Protein AF-A0A2D7GRA9-F1 (afdb_monomer_lite)

Foldseek 3Di:
DPPDPVVVVVVVVVVVVVVVVVVVVVVVVVVVVVVVVVVLVVLVVVLVVLVVVLVVLVVLLVVLLVVCVVPVDPVSVVSNVVSLVVNVVSLVVSLVSQVVPDDVVVNVVSVVVNVVSVVVNVVSVVVNVVVVVVVVVVVD

Structure (mmCIF, N/CA/C/O backbone):
data_AF-A0A2D7GRA9-F1
#
_entry.id   AF-A0A2D7GRA9-F1
#
loop_
_atom_site.group_PDB
_atom_site.id
_atom_site.type_symbol
_atom_site.label_atom_id
_atom_site.label_alt_id
_atom_site.label_comp_id
_atom_site.label_asym_id
_atom_site.label_entity_id
_atom_site.label_seq_id
_atom_site.pdbx_PDB_ins_code
_atom_site.Cartn_x
_atom_site.Cartn_y
_atom_site.Cartn_z
_atom_site.occupancy
_atom_site.B_iso_or_equiv
_atom_site.auth_seq_id
_atom_site.auth_comp_id
_atom_site.auth_asym_id
_atom_site.auth_atom_id
_atom_site.pdbx_PDB_model_num
ATOM 1 N N . MET A 1 1 ? 44.101 4.641 -55.313 1.00 49.34 1 MET A N 1
ATOM 2 C CA . MET A 1 1 ? 44.373 6.055 -55.651 1.00 49.34 1 MET A CA 1
ATOM 3 C C . MET A 1 1 ? 43.046 6.801 -55.734 1.00 49.34 1 MET A C 1
ATOM 5 O O . MET A 1 1 ? 42.411 6.788 -56.774 1.00 49.34 1 MET A O 1
ATOM 9 N N . LEU A 1 2 ? 42.592 7.406 -54.637 1.00 54.28 2 LEU A N 1
ATOM 10 C CA . LEU A 1 2 ? 41.464 8.351 -54.640 1.00 54.28 2 LEU A CA 1
ATOM 11 C C . LEU A 1 2 ? 41.996 9.695 -54.128 1.00 54.28 2 LEU A C 1
ATOM 13 O O . LEU A 1 2 ? 41.629 10.175 -53.064 1.00 54.28 2 LEU A O 1
ATOM 17 N N . SER A 1 3 ? 42.968 10.250 -54.857 1.00 60.78 3 SER A N 1
ATOM 18 C CA . SER A 1 3 ? 43.712 11.455 -54.467 1.00 60.78 3 SER A CA 1
ATOM 19 C C . SER A 1 3 ? 43.009 12.723 -54.958 1.00 60.78 3 SER A C 1
ATOM 21 O O . SER A 1 3 ? 43.597 13.549 -55.650 1.00 60.78 3 SER A O 1
ATOM 23 N N . SER A 1 4 ? 41.722 12.866 -54.647 1.00 80.69 4 SER A N 1
ATOM 24 C CA . SER A 1 4 ? 41.018 14.133 -54.830 1.00 80.69 4 SER A CA 1
ATOM 25 C C . SER A 1 4 ? 40.389 14.537 -53.508 1.00 80.69 4 SER A C 1
ATOM 27 O O . SER A 1 4 ? 39.618 13.774 -52.927 1.00 80.69 4 SER A O 1
ATOM 29 N N . ILE A 1 5 ? 40.700 15.751 -53.054 1.00 80.44 5 ILE A N 1
ATOM 30 C CA . ILE A 1 5 ? 40.173 16.359 -51.822 1.00 80.44 5 ILE A CA 1
ATOM 31 C C . ILE A 1 5 ? 38.640 16.295 -51.775 1.00 80.44 5 ILE A C 1
ATOM 33 O O . ILE A 1 5 ? 38.061 16.076 -50.715 1.00 80.44 5 ILE A O 1
ATOM 37 N N . ARG A 1 6 ? 37.971 16.397 -52.934 1.00 83.31 6 ARG A N 1
ATOM 38 C CA . ARG A 1 6 ? 36.512 16.240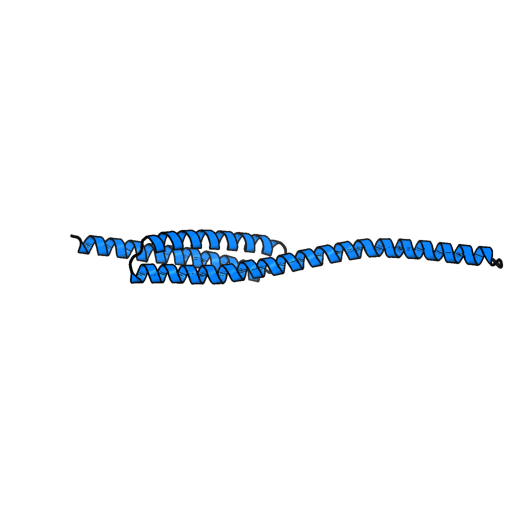 -53.035 1.00 83.31 6 ARG A CA 1
ATOM 39 C C . ARG A 1 6 ? 36.042 14.845 -52.624 1.00 83.31 6 ARG A C 1
ATOM 41 O O . ARG A 1 6 ? 35.065 14.735 -51.898 1.00 83.31 6 ARG A O 1
ATOM 48 N N . ILE A 1 7 ? 36.735 13.792 -53.057 1.00 85.50 7 ILE A N 1
ATOM 49 C CA . ILE A 1 7 ? 36.370 12.405 -52.731 1.00 85.50 7 ILE A CA 1
ATOM 50 C C . ILE A 1 7 ? 36.635 12.130 -51.252 1.00 85.50 7 ILE A C 1
ATOM 52 O O . ILE A 1 7 ? 35.784 11.544 -50.596 1.00 85.50 7 ILE A O 1
ATOM 56 N N . GLN A 1 8 ? 37.752 12.622 -50.704 1.00 84.31 8 GLN A N 1
ATOM 57 C CA . GLN A 1 8 ? 38.039 12.522 -49.269 1.00 84.31 8 GLN A CA 1
ATOM 58 C C . GLN A 1 8 ? 36.953 13.204 -48.425 1.00 84.31 8 GLN A C 1
ATOM 60 O O . GLN A 1 8 ? 36.409 12.585 -47.512 1.00 84.31 8 GLN A O 1
ATOM 65 N N . LEU A 1 9 ? 36.562 14.432 -48.782 1.00 88.25 9 LEU A N 1
ATOM 66 C CA . LEU A 1 9 ? 35.466 15.145 -48.119 1.00 88.25 9 LEU A CA 1
ATOM 67 C C . LEU A 1 9 ? 34.148 14.365 -48.178 1.00 88.25 9 LEU A C 1
ATOM 69 O O . LEU A 1 9 ? 33.496 14.201 -47.151 1.00 88.25 9 LEU A O 1
ATOM 73 N N . VAL A 1 10 ? 33.781 13.837 -49.349 1.00 91.75 10 VAL A N 1
ATOM 74 C CA . VAL A 1 10 ? 32.555 13.039 -49.507 1.00 91.75 10 VAL A CA 1
ATOM 75 C C . VAL A 1 10 ? 32.617 11.754 -48.679 1.00 91.75 10 VAL A C 1
ATOM 77 O O . VAL A 1 10 ? 31.634 11.413 -48.029 1.00 91.75 10 VAL A O 1
ATOM 80 N N . THR A 1 11 ? 33.759 11.063 -48.635 1.00 91.06 11 THR A N 1
ATOM 81 C CA . THR A 1 11 ? 33.905 9.839 -47.829 1.00 91.06 11 THR A CA 1
ATOM 82 C C . THR A 1 11 ? 33.799 10.103 -46.332 1.00 91.06 11 THR A C 1
ATOM 84 O O . THR A 1 11 ? 33.137 9.342 -45.632 1.00 91.06 11 THR A O 1
ATOM 87 N N . VAL A 1 12 ? 34.388 11.198 -45.840 1.00 92.75 12 VAL A N 1
ATOM 88 C CA . VAL A 1 12 ? 34.288 11.591 -44.427 1.00 92.75 12 VAL A CA 1
ATOM 89 C C . VAL A 1 12 ? 32.855 11.984 -44.085 1.00 92.75 12 VAL A C 1
ATOM 91 O O . VAL A 1 12 ? 32.335 11.568 -43.054 1.00 92.75 12 VAL A O 1
ATOM 94 N N . LEU A 1 13 ? 32.192 12.737 -44.964 1.00 93.12 13 LEU A N 1
ATOM 95 C CA . LEU A 1 13 ? 30.801 13.137 -44.773 1.00 93.12 13 LEU A CA 1
ATOM 96 C C . LEU A 1 13 ? 29.871 11.916 -44.747 1.00 93.12 13 LEU A C 1
ATOM 98 O O . LEU A 1 13 ? 29.008 11.819 -43.879 1.00 93.12 13 LEU A O 1
ATOM 102 N N . LEU A 1 14 ? 30.085 10.945 -45.636 1.00 95.06 14 LEU A N 1
ATOM 103 C CA . LEU A 1 14 ? 29.318 9.701 -45.657 1.00 95.06 14 LEU A CA 1
ATOM 104 C C . LEU A 1 14 ? 29.573 8.861 -44.397 1.00 95.06 14 LEU A C 1
ATOM 106 O O . LEU A 1 14 ? 28.624 8.363 -43.796 1.00 95.06 14 LEU A O 1
ATOM 110 N N . ALA A 1 15 ? 30.826 8.769 -43.945 1.00 93.81 15 ALA A N 1
ATOM 111 C CA . ALA A 1 15 ? 31.166 8.106 -42.688 1.00 93.81 15 ALA A CA 1
ATOM 112 C C . ALA A 1 15 ? 30.483 8.774 -41.481 1.00 93.81 15 ALA A C 1
ATOM 114 O O . ALA A 1 15 ? 29.945 8.074 -40.628 1.00 93.81 15 ALA A O 1
ATOM 115 N N . LEU A 1 16 ? 30.438 10.111 -41.436 1.00 95.56 16 LEU A N 1
ATOM 116 C CA . LEU A 1 16 ? 29.730 10.863 -40.394 1.00 95.56 16 LEU A CA 1
ATOM 117 C C . LEU A 1 16 ? 28.224 10.581 -40.398 1.00 95.56 16 LEU A C 1
ATOM 119 O O . LEU A 1 16 ? 27.655 10.359 -39.333 1.00 95.56 16 LEU A O 1
ATOM 123 N N . ILE A 1 17 ? 27.583 10.536 -41.570 1.00 95.81 17 ILE A N 1
ATOM 124 C CA . ILE A 1 17 ? 26.153 10.202 -41.680 1.00 95.81 17 ILE A CA 1
ATOM 125 C C . ILE A 1 17 ? 25.885 8.798 -41.132 1.00 95.81 17 ILE A C 1
ATOM 127 O O . ILE A 1 17 ? 24.977 8.620 -40.323 1.00 95.81 17 ILE A O 1
ATOM 131 N N . VAL A 1 18 ? 26.689 7.807 -41.528 1.00 95.81 18 VAL A N 1
ATOM 132 C CA . VAL A 1 18 ? 26.553 6.427 -41.033 1.00 95.81 18 VAL A CA 1
ATOM 133 C C . VAL A 1 18 ? 26.718 6.374 -39.514 1.00 95.81 18 VAL A C 1
ATOM 135 O O . VAL A 1 18 ? 25.952 5.695 -38.833 1.00 95.81 18 VAL A O 1
ATOM 138 N N . LEU A 1 19 ? 27.677 7.125 -38.975 1.00 95.38 19 LEU A N 1
ATOM 139 C CA . LEU A 1 19 ? 27.942 7.182 -37.543 1.00 95.38 19 LEU A CA 1
ATOM 140 C C . LEU A 1 19 ? 26.757 7.794 -36.776 1.00 95.38 19 LEU A C 1
ATOM 142 O O . LEU A 1 19 ? 26.342 7.236 -35.763 1.00 95.38 19 LEU A O 1
ATOM 146 N N . ILE A 1 20 ? 26.153 8.870 -37.290 1.00 94.12 20 ILE A N 1
ATOM 147 C CA . ILE A 1 20 ? 24.948 9.483 -36.704 1.00 94.12 20 ILE A CA 1
ATOM 148 C C . ILE A 1 20 ? 23.765 8.509 -36.730 1.00 94.12 20 ILE A C 1
ATOM 150 O O . ILE A 1 20 ? 23.066 8.372 -35.729 1.00 94.12 20 ILE A O 1
ATOM 154 N N . LEU A 1 21 ? 23.549 7.797 -37.839 1.00 94.12 21 LEU A N 1
ATOM 155 C CA . LEU A 1 21 ? 22.467 6.810 -37.940 1.00 94.12 21 LEU A CA 1
ATOM 156 C C . LEU A 1 21 ? 22.654 5.663 -36.940 1.00 94.12 21 LEU A C 1
ATOM 158 O O . LEU A 1 21 ? 21.699 5.253 -36.281 1.00 94.12 21 LEU A O 1
ATOM 162 N N . PHE A 1 22 ? 23.889 5.186 -36.775 1.00 93.69 22 PHE A N 1
ATOM 163 C CA . PHE A 1 22 ? 24.215 4.149 -35.800 1.00 93.69 22 PHE A CA 1
ATOM 164 C C . PHE A 1 22 ? 23.995 4.625 -34.358 1.00 93.69 22 PHE A C 1
ATOM 166 O O . PHE A 1 22 ? 23.406 3.912 -33.546 1.00 93.69 22 PHE A O 1
ATOM 173 N N . GLN A 1 23 ? 24.399 5.859 -34.045 1.00 90.75 23 GLN A N 1
ATOM 174 C CA . GLN A 1 23 ? 24.123 6.473 -32.745 1.00 90.75 23 GLN A CA 1
ATOM 175 C C . GLN A 1 23 ? 22.624 6.651 -32.500 1.00 90.75 23 GLN A C 1
ATOM 177 O O . GLN A 1 23 ? 22.161 6.366 -31.401 1.00 90.75 23 GLN A O 1
ATOM 182 N N . SER A 1 24 ? 21.860 7.070 -33.511 1.00 91.38 24 SER A N 1
ATOM 183 C CA . SER A 1 24 ? 20.405 7.217 -33.411 1.00 91.38 24 SER A CA 1
ATOM 184 C C . SER A 1 24 ? 19.726 5.887 -33.090 1.00 91.38 24 SER A C 1
ATOM 186 O O . SER A 1 24 ? 18.814 5.848 -32.269 1.00 91.38 24 SER A O 1
ATOM 188 N N . PHE A 1 25 ? 20.188 4.794 -33.701 1.00 91.88 25 PHE A N 1
ATOM 189 C CA . PHE A 1 25 ? 19.684 3.454 -33.412 1.00 91.88 25 PHE A CA 1
ATOM 190 C C . PHE A 1 25 ? 19.944 3.051 -31.951 1.00 91.88 25 PHE A C 1
ATOM 192 O O . PHE A 1 25 ? 19.018 2.652 -31.250 1.00 91.88 25 PHE A O 1
ATOM 199 N N . ILE A 1 26 ? 21.174 3.235 -31.456 1.00 91.69 26 ILE A N 1
ATOM 200 C CA . ILE A 1 26 ? 21.524 2.944 -30.053 1.00 91.69 26 ILE A CA 1
ATOM 201 C C . ILE A 1 26 ? 20.746 3.841 -29.079 1.00 91.69 26 ILE A C 1
ATOM 203 O O . ILE A 1 26 ? 20.309 3.389 -28.020 1.00 91.69 26 ILE A O 1
ATOM 207 N N . ALA A 1 27 ? 20.562 5.116 -29.424 1.00 92.19 27 ALA A N 1
ATOM 208 C CA . ALA A 1 27 ? 19.853 6.074 -28.587 1.00 92.19 27 ALA A CA 1
ATOM 209 C C . ALA A 1 27 ? 18.395 5.660 -28.341 1.00 92.19 27 ALA A C 1
ATOM 211 O O . ALA A 1 27 ? 17.912 5.825 -27.222 1.00 92.19 27 ALA A O 1
ATOM 212 N N . HIS A 1 28 ? 17.719 5.074 -29.335 1.00 90.44 28 HIS A N 1
ATOM 213 C CA . HIS A 1 28 ? 16.352 4.576 -29.170 1.00 90.44 28 HIS A CA 1
ATOM 214 C C . HIS A 1 28 ? 16.249 3.461 -28.124 1.00 90.44 28 HIS A C 1
ATOM 216 O O . HIS A 1 28 ? 15.392 3.529 -27.243 1.00 90.44 28 HIS A O 1
ATOM 222 N N . GLU A 1 29 ? 17.144 2.474 -28.175 1.00 86.12 29 GLU A N 1
ATOM 223 C CA . GLU A 1 29 ? 17.163 1.378 -27.198 1.00 86.12 29 GLU A CA 1
ATOM 224 C C . GLU A 1 29 ? 17.490 1.889 -25.788 1.00 86.12 29 GLU A C 1
ATOM 226 O O . GLU A 1 29 ? 16.807 1.557 -24.817 1.00 86.12 29 GLU A O 1
ATOM 231 N N . ASN A 1 30 ? 18.473 2.787 -25.671 1.00 89.00 30 ASN A N 1
ATOM 232 C CA . ASN A 1 30 ? 18.820 3.404 -24.390 1.00 89.00 30 ASN A CA 1
ATOM 233 C C . ASN A 1 30 ? 17.660 4.221 -23.806 1.00 89.00 30 ASN A C 1
ATOM 235 O O . ASN A 1 30 ? 17.447 4.207 -22.594 1.00 89.00 30 ASN A O 1
ATOM 239 N N . GLN A 1 31 ? 16.893 4.916 -24.648 1.00 88.31 31 GLN A N 1
ATOM 240 C CA . GLN A 1 31 ? 15.734 5.687 -24.208 1.00 88.31 31 GLN A CA 1
ATOM 241 C C . GLN A 1 31 ? 14.603 4.778 -23.712 1.00 88.31 31 GLN A C 1
ATOM 243 O O . GLN A 1 31 ? 13.973 5.087 -22.701 1.00 88.31 31 GLN A O 1
ATOM 248 N N . ALA A 1 32 ? 14.383 3.631 -24.361 1.00 88.25 32 ALA A N 1
ATOM 249 C CA . ALA A 1 32 ? 13.416 2.640 -23.898 1.00 88.25 32 ALA A CA 1
ATOM 250 C C . ALA A 1 32 ? 13.808 2.057 -22.529 1.00 88.25 32 ALA A C 1
ATOM 252 O O . ALA A 1 32 ? 12.964 1.943 -21.639 1.00 88.25 32 ALA A O 1
ATOM 253 N N . VAL A 1 33 ? 15.092 1.739 -22.335 1.00 87.62 33 VAL A N 1
ATOM 254 C CA . VAL A 1 33 ? 15.615 1.255 -21.047 1.00 87.62 33 VAL A CA 1
ATOM 255 C C . VAL A 1 33 ? 15.493 2.325 -19.962 1.00 87.62 33 VAL A C 1
ATOM 257 O O . VAL A 1 33 ? 15.038 2.021 -18.859 1.00 87.62 33 VAL A O 1
ATOM 260 N N . LEU A 1 34 ? 15.839 3.578 -20.269 1.00 89.81 34 LEU A N 1
ATOM 261 C CA . LEU A 1 34 ? 15.717 4.687 -19.325 1.00 89.81 34 LEU A CA 1
ATOM 262 C C . LEU A 1 34 ? 14.262 4.907 -18.896 1.00 89.81 34 LEU A C 1
ATOM 264 O O . LEU A 1 34 ? 14.001 5.019 -17.702 1.00 89.81 34 LEU A O 1
ATOM 268 N N . ASN A 1 35 ? 13.318 4.914 -19.842 1.00 88.62 35 ASN A N 1
ATOM 269 C CA . ASN A 1 35 ? 11.899 5.092 -19.533 1.00 88.62 35 ASN A CA 1
ATOM 270 C C . ASN A 1 35 ? 11.379 3.989 -18.602 1.00 88.62 35 ASN A C 1
ATOM 272 O O . ASN A 1 35 ? 10.755 4.300 -17.592 1.00 88.62 35 ASN A O 1
ATOM 276 N N . ARG A 1 36 ? 11.712 2.721 -18.880 1.00 85.31 36 ARG A N 1
ATOM 277 C CA . ARG A 1 36 ? 11.352 1.594 -17.999 1.00 85.31 36 ARG A CA 1
ATOM 278 C C . ARG A 1 36 ? 11.971 1.726 -16.608 1.00 85.31 36 ARG A C 1
ATOM 280 O O . ARG A 1 36 ? 11.325 1.417 -15.609 1.00 85.31 36 ARG A O 1
ATOM 287 N N . GLY A 1 37 ? 13.219 2.190 -16.532 1.00 83.81 37 GLY A N 1
ATOM 288 C CA . GLY A 1 37 ? 13.901 2.434 -15.261 1.00 83.81 37 GLY A CA 1
ATOM 289 C C . GLY A 1 37 ? 13.225 3.528 -14.429 1.00 83.81 37 GLY A C 1
ATOM 290 O O . GLY A 1 37 ? 13.034 3.351 -13.228 1.00 83.81 37 GLY A O 1
ATOM 291 N N . VAL A 1 38 ? 12.820 4.633 -15.062 1.00 87.44 38 VAL A N 1
ATOM 292 C CA . VAL A 1 38 ? 12.097 5.739 -14.406 1.00 87.44 38 VAL A CA 1
ATOM 293 C C . VAL A 1 38 ? 10.708 5.304 -13.933 1.00 87.44 38 VAL A C 1
ATOM 295 O O . VAL A 1 38 ? 10.304 5.652 -12.823 1.00 87.44 38 VAL A O 1
ATOM 298 N N . GLU A 1 39 ? 9.990 4.536 -14.749 1.00 86.06 39 GLU A N 1
ATOM 299 C CA . GLU A 1 39 ? 8.683 3.968 -14.402 1.00 86.06 39 GLU A CA 1
ATOM 300 C C . GLU A 1 39 ? 8.798 3.053 -13.176 1.00 86.06 39 GLU A C 1
ATOM 302 O O . GLU A 1 39 ? 8.153 3.301 -12.160 1.00 86.06 39 GLU A O 1
ATOM 307 N N . THR A 1 40 ? 9.745 2.112 -13.201 1.00 82.25 40 THR A N 1
ATOM 308 C CA . THR A 1 40 ? 10.022 1.204 -12.074 1.00 82.25 40 THR A CA 1
ATOM 309 C C . THR A 1 40 ? 10.397 1.964 -10.796 1.00 82.25 40 THR A C 1
ATOM 311 O O . THR A 1 40 ? 9.928 1.641 -9.705 1.00 82.25 40 THR A O 1
ATOM 314 N N . ALA A 1 41 ? 11.234 3.001 -10.901 1.00 81.12 41 ALA A N 1
ATOM 315 C CA . ALA A 1 41 ? 11.609 3.812 -9.744 1.00 81.12 41 ALA A CA 1
ATOM 316 C C . ALA A 1 41 ? 10.402 4.561 -9.153 1.00 81.12 41 ALA A C 1
ATOM 318 O O . ALA A 1 41 ? 10.277 4.678 -7.934 1.00 81.12 41 ALA A O 1
ATOM 319 N N . THR A 1 42 ? 9.505 5.047 -10.011 1.00 83.62 42 THR A N 1
ATOM 320 C CA . THR A 1 42 ? 8.286 5.752 -9.600 1.00 83.62 42 THR A CA 1
ATOM 321 C C . THR A 1 42 ? 7.312 4.802 -8.904 1.00 83.62 42 THR A C 1
ATOM 323 O O . THR A 1 42 ? 6.760 5.147 -7.859 1.00 83.62 42 THR A O 1
ATOM 326 N N . GLU A 1 43 ? 7.144 3.586 -9.423 1.00 83.81 43 GLU A N 1
ATOM 327 C CA . GLU A 1 43 ? 6.339 2.540 -8.784 1.00 83.81 43 GLU A CA 1
ATOM 328 C C . GLU A 1 43 ? 6.881 2.164 -7.400 1.00 83.81 43 GLU A C 1
ATOM 330 O O . GLU A 1 43 ? 6.113 2.102 -6.439 1.00 83.81 43 GLU A O 1
ATOM 335 N N . ALA A 1 44 ? 8.202 2.020 -7.254 1.00 81.44 44 ALA A N 1
ATOM 336 C CA . ALA A 1 44 ? 8.827 1.752 -5.959 1.00 81.44 44 ALA A CA 1
ATOM 337 C C . ALA A 1 44 ? 8.581 2.883 -4.942 1.00 81.44 44 ALA A C 1
ATOM 339 O O . ALA A 1 44 ? 8.262 2.622 -3.780 1.00 81.44 44 ALA A O 1
ATOM 340 N N . VAL A 1 45 ? 8.682 4.148 -5.367 1.00 84.31 45 VAL A N 1
ATOM 341 C CA . VAL A 1 45 ? 8.379 5.305 -4.506 1.00 84.31 45 VAL A CA 1
ATOM 342 C C . VAL A 1 45 ? 6.908 5.312 -4.083 1.00 84.31 45 VAL A C 1
ATOM 344 O O . VAL A 1 45 ? 6.610 5.547 -2.909 1.00 84.31 45 VAL A O 1
ATOM 347 N N . ASN A 1 46 ? 5.989 5.007 -5.002 1.00 86.12 46 ASN A N 1
ATOM 348 C CA . ASN A 1 46 ? 4.564 4.904 -4.691 1.00 86.12 46 ASN A CA 1
ATOM 349 C C . ASN A 1 46 ? 4.280 3.773 -3.694 1.00 86.12 46 ASN A C 1
ATOM 351 O O . ASN A 1 46 ? 3.548 3.993 -2.729 1.00 86.12 46 ASN A O 1
ATOM 355 N N . ALA A 1 47 ? 4.896 2.600 -3.868 1.00 84.38 47 ALA A N 1
ATOM 356 C CA . ALA A 1 47 ? 4.756 1.478 -2.943 1.00 84.38 47 ALA A CA 1
ATOM 357 C C . ALA A 1 47 ? 5.200 1.855 -1.519 1.00 84.38 47 ALA A C 1
ATOM 359 O O . ALA A 1 47 ? 4.471 1.606 -0.559 1.00 84.38 47 ALA A O 1
ATOM 360 N N . VAL A 1 48 ? 6.338 2.546 -1.369 1.00 85.88 48 VAL A N 1
ATOM 361 C CA . VAL A 1 48 ? 6.796 3.070 -0.066 1.00 85.88 48 VAL A CA 1
ATOM 362 C C . VAL A 1 48 ? 5.785 4.056 0.531 1.00 85.88 48 VAL A C 1
ATOM 364 O O . VAL A 1 48 ? 5.527 4.027 1.737 1.00 85.88 48 VAL A O 1
ATOM 367 N N . GLY A 1 49 ? 5.180 4.910 -0.299 1.00 87.62 49 GLY A N 1
ATOM 368 C CA . GLY A 1 49 ? 4.101 5.806 0.117 1.00 87.62 49 GLY A CA 1
ATOM 369 C C . GLY A 1 49 ? 2.902 5.050 0.693 1.00 87.62 49 GLY A C 1
ATOM 370 O O . GLY A 1 49 ? 2.447 5.370 1.792 1.00 87.62 49 GLY A O 1
ATOM 371 N N . ILE A 1 50 ? 2.444 4.004 -0.001 1.00 87.62 50 ILE A N 1
ATOM 372 C CA . ILE A 1 50 ? 1.324 3.166 0.446 1.00 87.62 50 ILE A CA 1
ATOM 373 C C . ILE A 1 50 ? 1.666 2.448 1.760 1.00 87.62 50 ILE A C 1
ATOM 375 O O . ILE A 1 50 ? 0.841 2.441 2.672 1.00 87.62 50 ILE A O 1
ATOM 379 N N . VAL A 1 51 ? 2.882 1.910 1.909 1.00 87.75 51 VAL A N 1
ATOM 380 C CA . VAL A 1 51 ? 3.329 1.266 3.161 1.00 87.75 51 VAL A CA 1
ATOM 381 C C . VAL A 1 51 ? 3.291 2.245 4.337 1.00 87.75 51 VAL A C 1
ATOM 383 O O . VAL A 1 51 ? 2.782 1.906 5.402 1.00 87.75 51 VAL A O 1
ATOM 386 N N . LYS A 1 52 ? 3.745 3.489 4.151 1.00 89.88 52 LYS A N 1
ATOM 387 C CA . LYS A 1 52 ? 3.684 4.513 5.207 1.00 89.88 52 LYS A CA 1
ATOM 388 C C . LYS A 1 52 ? 2.248 4.838 5.622 1.00 89.88 52 LYS A C 1
ATOM 390 O O . LYS A 1 52 ? 1.972 5.081 6.798 1.00 89.88 52 LYS A O 1
ATOM 395 N N . GLU A 1 53 ? 1.326 4.881 4.666 1.00 92.38 53 GLU A N 1
ATOM 396 C CA . GLU A 1 53 ? -0.086 5.050 4.996 1.00 92.38 53 GLU A CA 1
ATOM 397 C C . GLU A 1 53 ? -0.645 3.836 5.737 1.00 92.38 53 GLU A C 1
ATOM 399 O O . GLU A 1 53 ? -1.386 4.014 6.699 1.00 92.38 53 GLU A O 1
ATOM 404 N N . LEU A 1 54 ? -0.259 2.625 5.333 1.00 91.44 54 LEU A N 1
ATOM 405 C CA . LEU A 1 54 ? -0.653 1.383 5.988 1.00 91.44 54 LEU A CA 1
ATOM 406 C C . LEU A 1 54 ? -0.215 1.359 7.460 1.00 91.44 54 LEU A C 1
ATOM 408 O O . LEU A 1 54 ? -1.019 1.048 8.335 1.00 91.44 54 LEU A O 1
ATOM 412 N N . GLU A 1 55 ? 1.030 1.750 7.749 1.00 90.50 55 GLU A N 1
ATOM 413 C CA . GLU A 1 55 ? 1.546 1.868 9.119 1.00 90.50 55 GLU A CA 1
ATOM 414 C C . GLU A 1 55 ? 0.691 2.816 9.967 1.00 90.50 55 GLU A C 1
ATOM 416 O O . GLU A 1 55 ? 0.283 2.473 11.080 1.00 90.50 55 GLU A O 1
ATOM 421 N N . ARG A 1 56 ? 0.375 4.000 9.431 1.00 94.69 56 ARG A N 1
ATOM 422 C CA . ARG A 1 56 ? -0.484 4.974 10.114 1.00 94.69 56 ARG A CA 1
ATOM 423 C C . ARG A 1 56 ? -1.882 4.408 10.356 1.00 94.69 56 ARG A C 1
ATOM 425 O O . ARG A 1 56 ? -2.408 4.539 11.459 1.00 94.69 56 ARG A O 1
ATOM 432 N N . ASP A 1 57 ? -2.475 3.782 9.348 1.00 93.62 57 ASP A N 1
ATOM 433 C CA . ASP A 1 57 ? -3.843 3.283 9.424 1.00 93.62 57 ASP A CA 1
ATOM 434 C C . ASP A 1 57 ? -3.956 2.121 10.437 1.00 93.62 57 ASP A C 1
ATOM 436 O O . ASP A 1 57 ? -4.940 2.037 11.175 1.00 93.62 57 ASP A O 1
ATOM 440 N N . VAL A 1 58 ? -2.925 1.272 10.563 1.00 91.69 58 VAL A N 1
ATOM 441 C CA . VAL A 1 58 ? -2.843 0.231 11.608 1.00 91.69 58 VAL A CA 1
ATOM 442 C C . VAL A 1 58 ? -2.732 0.842 13.010 1.00 91.69 58 VAL A C 1
ATOM 444 O O . VAL A 1 58 ? -3.390 0.376 13.944 1.00 91.69 58 VAL A O 1
ATOM 447 N N . VAL A 1 59 ? -1.951 1.911 13.184 1.00 93.75 59 VAL A N 1
ATOM 448 C CA . VAL A 1 59 ? -1.904 2.650 14.460 1.00 93.75 59 VAL A CA 1
ATOM 449 C C . VAL A 1 59 ? -3.278 3.251 14.786 1.00 93.75 59 VAL A C 1
ATOM 451 O O . VAL A 1 59 ? -3.744 3.181 15.928 1.00 93.75 59 VAL A O 1
ATOM 454 N N . ASP A 1 60 ? -3.981 3.776 13.783 1.00 94.00 60 ASP A N 1
ATOM 455 C CA . ASP A 1 60 ? -5.338 4.292 13.950 1.00 94.00 60 ASP A CA 1
ATOM 456 C C . ASP A 1 60 ? -6.363 3.190 14.269 1.00 94.00 60 ASP A C 1
ATO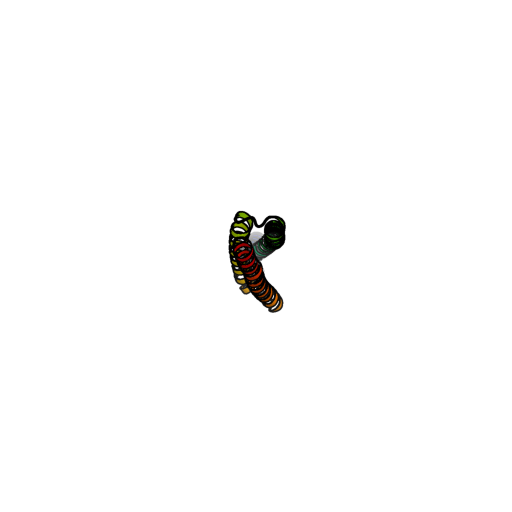M 458 O O . ASP A 1 60 ? -7.284 3.430 15.061 1.00 94.00 60 ASP A O 1
ATOM 462 N N . LEU A 1 61 ? -6.208 1.970 13.739 1.00 93.38 61 LEU A N 1
ATOM 463 C CA . LEU A 1 61 ? -7.013 0.815 14.159 1.00 93.38 61 LEU A CA 1
ATOM 464 C C . LEU A 1 61 ? -6.864 0.577 15.662 1.00 93.38 61 LEU A C 1
ATOM 466 O O . LEU A 1 61 ? -7.866 0.549 16.381 1.00 93.38 61 LEU A O 1
ATOM 470 N N . GLN A 1 62 ? -5.624 0.469 16.146 1.00 93.88 62 GLN A N 1
ATOM 471 C CA . GLN A 1 62 ? -5.335 0.241 17.565 1.00 93.88 62 GLN A CA 1
ATOM 472 C C . GLN A 1 62 ? -5.931 1.346 18.439 1.00 93.88 62 GLN A C 1
ATOM 474 O O . GLN A 1 62 ? -6.545 1.075 19.474 1.00 93.88 62 GLN A O 1
ATOM 479 N N . ARG A 1 63 ? -5.828 2.601 17.994 1.00 94.94 63 ARG A N 1
ATOM 480 C CA . ARG A 1 63 ? -6.440 3.738 18.682 1.00 94.94 63 ARG A CA 1
ATOM 481 C C . ARG A 1 63 ? -7.960 3.597 18.797 1.00 94.94 63 ARG A C 1
ATOM 483 O O . ARG A 1 63 ? -8.499 3.842 19.874 1.00 94.94 63 ARG A O 1
ATOM 490 N N . ASN A 1 64 ? -8.665 3.204 17.735 1.00 93.19 64 ASN A N 1
ATOM 491 C CA . ASN A 1 64 ? -10.119 3.009 17.802 1.00 93.19 64 ASN A CA 1
ATOM 492 C C . ASN A 1 64 ? -10.502 1.848 18.736 1.00 93.19 64 ASN A C 1
ATOM 494 O O . ASN A 1 64 ? -11.482 1.966 19.472 1.00 93.19 64 ASN A O 1
ATOM 498 N N . VAL A 1 65 ? -9.701 0.779 18.789 1.00 93.50 65 VAL A N 1
ATOM 499 C CA . VAL A 1 65 ? -9.892 -0.311 19.762 1.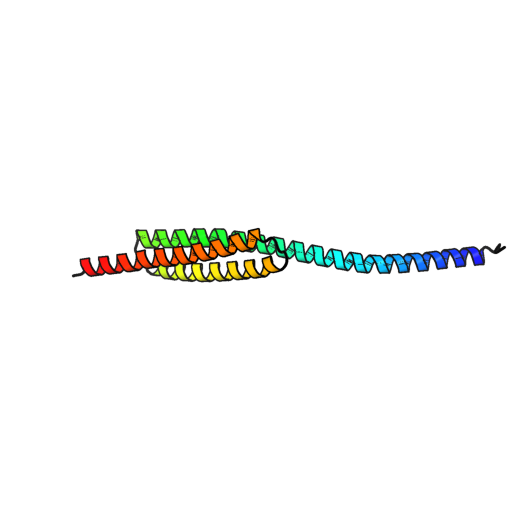00 93.50 65 VAL A CA 1
ATOM 500 C C . VAL A 1 65 ? -9.755 0.194 21.200 1.00 93.50 65 VAL A C 1
ATOM 502 O O . VAL A 1 65 ? -10.599 -0.115 22.042 1.00 93.50 65 VAL A O 1
ATOM 505 N N . LEU A 1 66 ? -8.733 1.005 21.489 1.00 93.81 66 LEU A N 1
ATOM 506 C CA . LEU A 1 66 ? -8.533 1.589 22.819 1.00 93.81 66 LEU A CA 1
ATOM 507 C C . LEU A 1 66 ? -9.675 2.528 23.216 1.00 93.81 66 LEU A C 1
ATOM 509 O O . LEU A 1 66 ? -10.166 2.436 24.338 1.00 93.81 66 LEU A O 1
ATOM 513 N N . ILE A 1 67 ? -10.143 3.374 22.292 1.00 92.06 67 ILE A N 1
ATOM 514 C CA . ILE A 1 67 ? -11.310 4.236 22.525 1.00 92.06 67 ILE A CA 1
ATOM 515 C C . ILE A 1 67 ? -12.524 3.375 22.888 1.00 92.06 67 ILE A C 1
ATOM 517 O O . ILE A 1 67 ? -13.158 3.623 23.910 1.00 92.06 67 ILE A O 1
ATOM 521 N N . PHE A 1 68 ? -12.819 2.330 22.107 1.00 94.38 68 PHE A N 1
ATOM 522 C CA . PHE A 1 68 ? -13.937 1.434 22.405 1.00 94.38 68 PHE A CA 1
ATOM 523 C C . PHE A 1 68 ? -13.788 0.750 23.771 1.00 94.38 68 PHE A C 1
ATOM 525 O O . PHE A 1 68 ? -14.754 0.659 24.531 1.00 94.38 68 PHE A O 1
ATOM 532 N N . LYS A 1 69 ? -12.582 0.288 24.113 1.00 90.75 69 LYS A N 1
ATOM 533 C CA . LYS A 1 69 ? -12.310 -0.322 25.418 1.00 90.75 69 LYS A CA 1
ATOM 534 C C . LYS A 1 69 ? -12.600 0.657 26.560 1.00 90.75 69 LYS A C 1
ATOM 536 O O . LYS A 1 69 ? -13.254 0.263 27.523 1.00 90.75 69 LYS A O 1
ATOM 541 N N . GLU A 1 70 ? -12.194 1.913 26.420 1.00 91.69 70 GLU A N 1
ATOM 542 C CA . GLU A 1 70 ? -12.370 2.943 27.444 1.00 91.69 70 GLU A CA 1
ATOM 543 C C . GLU A 1 70 ? -13.844 3.334 27.628 1.00 91.69 70 GLU A C 1
ATOM 545 O O . GLU A 1 70 ? -14.385 3.250 28.727 1.00 91.69 70 GLU A O 1
ATOM 550 N N . ASN A 1 71 ? -14.532 3.710 26.548 1.00 91.56 71 ASN A N 1
ATOM 551 C CA . ASN A 1 71 ? -15.829 4.390 26.644 1.00 91.56 71 ASN A CA 1
ATOM 552 C C . ASN A 1 71 ? -16.976 3.726 25.866 1.00 91.56 71 ASN A C 1
ATOM 554 O O . ASN A 1 71 ? -18.029 4.336 25.706 1.00 91.56 71 ASN A O 1
ATOM 558 N N . ALA A 1 72 ? -16.789 2.496 25.377 1.00 90.12 72 ALA A N 1
ATOM 559 C CA . ALA A 1 72 ? -17.784 1.731 24.616 1.00 90.12 72 ALA A CA 1
ATOM 560 C C . ALA A 1 72 ? -18.345 2.458 23.381 1.00 90.12 72 ALA A C 1
ATOM 562 O O . ALA A 1 72 ? -19.442 2.140 22.928 1.00 90.12 72 ALA A O 1
ATOM 563 N N . SER A 1 73 ? -17.629 3.446 22.827 1.00 90.94 73 SER A N 1
ATOM 564 C CA . SER A 1 73 ? -18.186 4.290 21.769 1.00 90.94 73 SER A CA 1
ATOM 565 C C . SER A 1 73 ? -18.542 3.482 20.508 1.00 90.94 73 SER A C 1
ATOM 567 O O . SER A 1 73 ? -17.637 2.962 19.847 1.00 90.94 73 SER A O 1
ATOM 569 N N . PRO A 1 74 ? -19.817 3.462 20.065 1.00 89.38 74 PRO A N 1
ATOM 570 C CA . PRO A 1 74 ? -20.212 2.797 18.816 1.00 89.38 74 PRO A CA 1
ATOM 571 C C . PRO A 1 74 ? -19.543 3.416 17.580 1.00 89.38 74 PRO A C 1
ATOM 573 O O . PRO A 1 74 ? -19.282 2.752 16.573 1.00 89.38 74 PRO A O 1
ATOM 576 N N . SER A 1 75 ? -19.207 4.707 17.668 1.00 92.25 75 SER A N 1
ATOM 577 C CA . SER A 1 75 ? -18.488 5.414 16.609 1.00 92.25 75 SER A CA 1
ATOM 578 C C . SER A 1 75 ? -17.081 4.848 16.383 1.00 92.25 75 SER A C 1
ATOM 580 O O . SER A 1 75 ? -16.613 4.831 15.244 1.00 92.25 75 SER A O 1
ATOM 582 N N . ALA A 1 76 ? -16.436 4.327 17.434 1.00 91.44 76 ALA A N 1
ATOM 583 C CA . ALA A 1 76 ? -15.128 3.689 17.342 1.00 91.44 76 ALA A CA 1
ATOM 584 C C . ALA A 1 76 ? -15.206 2.348 16.596 1.00 91.44 76 ALA A C 1
ATOM 586 O O . ALA A 1 76 ? -14.343 2.078 15.766 1.00 91.44 76 ALA A O 1
ATOM 587 N N . ILE A 1 77 ? -16.283 1.572 16.786 1.00 93.31 77 ILE A N 1
ATOM 588 C CA . ILE A 1 77 ? -16.547 0.344 16.012 1.00 93.31 77 ILE A CA 1
ATOM 589 C C . ILE A 1 77 ? -16.679 0.681 14.522 1.00 93.31 77 ILE A C 1
ATOM 591 O O . ILE A 1 77 ? -16.011 0.094 13.678 1.00 93.31 77 ILE A O 1
ATOM 595 N N . THR A 1 78 ? -17.493 1.687 14.192 1.00 94.75 78 THR A N 1
ATOM 596 C CA . THR A 1 78 ? -17.724 2.080 12.791 1.00 94.75 78 THR A CA 1
ATOM 597 C C . THR A 1 78 ? -16.441 2.574 12.114 1.00 94.75 78 THR A C 1
ATOM 599 O O . THR A 1 78 ? -16.206 2.307 10.934 1.00 94.75 78 THR A O 1
ATOM 602 N N . ARG A 1 79 ? -15.608 3.331 12.841 1.00 94.25 79 ARG A N 1
ATOM 603 C CA . ARG A 1 79 ? -14.309 3.807 12.341 1.00 94.25 79 ARG A CA 1
ATOM 604 C C . ARG A 1 79 ? -13.318 2.664 12.168 1.00 94.25 79 ARG A C 1
ATOM 606 O O . ARG A 1 79 ? -12.642 2.629 11.147 1.00 94.25 79 ARG A O 1
ATOM 613 N N . PHE A 1 80 ? -13.282 1.727 13.112 1.00 94.56 80 PHE A N 1
ATOM 614 C CA . PHE A 1 80 ? -12.477 0.517 13.013 1.00 94.56 80 PHE A CA 1
ATOM 615 C C . PHE A 1 80 ? -12.822 -0.280 11.749 1.00 94.56 80 PHE A C 1
ATOM 617 O O . PHE A 1 80 ? -11.932 -0.575 10.961 1.00 94.56 80 PHE A O 1
ATOM 624 N N . SER A 1 81 ? -14.107 -0.551 11.491 1.00 93.19 81 SER A N 1
ATOM 625 C CA . SER A 1 81 ? -14.528 -1.289 10.291 1.00 93.19 81 SER A CA 1
ATOM 626 C C . SER A 1 81 ? -14.140 -0.582 8.989 1.00 93.19 81 SER A C 1
ATOM 628 O O . SER A 1 81 ? -13.714 -1.237 8.043 1.00 93.19 81 SER A O 1
ATOM 630 N N . ARG A 1 82 ? -14.243 0.753 8.940 1.00 94.88 82 ARG A N 1
ATOM 631 C CA . ARG A 1 82 ? -13.808 1.538 7.772 1.00 94.88 82 ARG A CA 1
ATOM 632 C C . ARG A 1 82 ? -12.299 1.491 7.557 1.00 94.88 82 ARG A C 1
ATOM 634 O O . ARG A 1 82 ? -11.862 1.341 6.422 1.00 94.88 82 ARG A O 1
ATOM 641 N N . LEU A 1 83 ? -11.519 1.611 8.630 1.00 94.69 83 LEU A N 1
ATOM 642 C CA . LEU A 1 83 ? -10.064 1.475 8.564 1.00 94.69 83 LEU A CA 1
ATOM 643 C C . LEU A 1 83 ? -9.668 0.071 8.101 1.00 94.69 83 LEU A C 1
ATOM 645 O O . LEU A 1 83 ? -8.804 -0.045 7.246 1.00 94.69 83 LEU A O 1
ATOM 649 N N . MET A 1 84 ? -10.345 -0.972 8.590 1.00 93.50 84 MET A N 1
ATOM 650 C CA . MET A 1 84 ? -10.076 -2.352 8.183 1.00 93.50 84 MET A CA 1
ATOM 651 C C . MET A 1 84 ? -10.246 -2.543 6.671 1.00 93.50 84 MET A C 1
ATOM 653 O O . MET A 1 84 ? -9.347 -3.058 6.016 1.00 93.50 84 MET A O 1
ATOM 657 N N . ALA A 1 85 ? -11.355 -2.052 6.108 1.00 93.75 85 ALA A N 1
ATOM 658 C CA . ALA A 1 85 ? -11.589 -2.103 4.665 1.00 93.75 85 ALA A CA 1
ATOM 659 C C . ALA A 1 85 ? -10.510 -1.331 3.882 1.00 93.75 85 ALA A C 1
ATOM 661 O O . ALA A 1 85 ? -9.923 -1.861 2.947 1.00 93.75 85 ALA A O 1
ATOM 662 N N . SER A 1 86 ? -10.179 -0.112 4.323 1.00 94.44 86 SER A N 1
ATOM 663 C CA . SER A 1 86 ? -9.144 0.709 3.679 1.00 94.44 86 SER A CA 1
ATOM 664 C C . SER A 1 86 ? -7.755 0.063 3.708 1.00 94.44 86 SER A C 1
ATOM 666 O O . SER A 1 86 ? -6.971 0.257 2.784 1.00 94.44 86 SER A O 1
ATOM 668 N N . ILE A 1 87 ? -7.410 -0.642 4.784 1.00 93.44 87 ILE A N 1
ATOM 669 C CA . ILE A 1 87 ? -6.120 -1.326 4.931 1.00 93.44 87 ILE A CA 1
ATOM 670 C C . ILE A 1 87 ? -6.076 -2.562 4.027 1.00 93.44 87 ILE A C 1
ATOM 672 O O . ILE A 1 87 ? -5.060 -2.779 3.369 1.00 93.44 87 ILE A O 1
ATOM 676 N N . SER A 1 88 ? -7.177 -3.316 3.940 1.00 92.12 88 SER A N 1
ATOM 677 C CA . SER A 1 88 ? -7.313 -4.452 3.018 1.00 92.12 88 SER A CA 1
ATOM 678 C C . SER A 1 88 ? -7.112 -4.018 1.564 1.00 92.12 88 SER A C 1
ATOM 680 O O . SER A 1 88 ? -6.274 -4.586 0.870 1.00 92.12 88 SER A O 1
ATOM 682 N N . ASP A 1 89 ? -7.789 -2.949 1.128 1.00 92.56 89 ASP A N 1
ATOM 683 C CA . ASP A 1 89 ? -7.656 -2.430 -0.240 1.00 92.56 89 ASP A CA 1
ATOM 684 C C . ASP A 1 89 ? -6.203 -2.031 -0.558 1.00 92.56 89 ASP A C 1
ATOM 686 O O . ASP A 1 89 ? -5.683 -2.299 -1.642 1.00 92.56 89 ASP A O 1
ATOM 690 N N . LYS A 1 90 ? -5.506 -1.409 0.402 1.00 91.56 90 LYS A N 1
ATOM 691 C CA . LYS A 1 90 ? -4.094 -1.021 0.244 1.00 91.56 90 LYS A CA 1
ATOM 692 C C . LYS A 1 90 ? -3.163 -2.225 0.152 1.00 91.56 90 LYS A C 1
ATOM 694 O O . LYS A 1 90 ? -2.216 -2.190 -0.634 1.00 91.56 90 LYS A O 1
ATOM 699 N N . LEU A 1 91 ? -3.417 -3.277 0.929 1.00 90.12 91 LEU A N 1
ATOM 700 C CA . LEU A 1 91 ? -2.653 -4.523 0.853 1.00 90.12 91 LEU A CA 1
ATOM 701 C C . LEU A 1 91 ? -2.847 -5.223 -0.494 1.00 90.12 91 LEU A C 1
ATOM 703 O O . LEU A 1 91 ? -1.867 -5.713 -1.055 1.00 90.12 91 LEU A O 1
ATOM 707 N N . ASP A 1 92 ? -4.054 -5.189 -1.058 1.00 88.69 92 ASP A N 1
ATOM 708 C CA . ASP A 1 92 ? -4.332 -5.745 -2.385 1.00 88.69 92 ASP A CA 1
ATOM 709 C C . ASP A 1 92 ? -3.630 -4.968 -3.506 1.00 88.69 92 ASP A C 1
ATOM 711 O O . ASP A 1 92 ? -3.087 -5.574 -4.435 1.00 88.69 92 ASP A O 1
ATOM 715 N N . VAL A 1 93 ? -3.584 -3.634 -3.418 1.00 87.94 93 VAL A N 1
ATOM 716 C CA . VAL A 1 93 ? -2.815 -2.798 -4.359 1.00 87.94 93 VAL A CA 1
ATOM 717 C C . VAL A 1 93 ? -1.320 -3.116 -4.267 1.00 87.94 93 VAL A C 1
ATOM 719 O O . VAL A 1 93 ? -0.659 -3.291 -5.294 1.00 87.94 93 VAL A O 1
ATOM 722 N N . LEU A 1 94 ? -0.785 -3.245 -3.049 1.00 85.56 94 LEU A N 1
ATOM 723 C CA . LEU A 1 94 ? 0.614 -3.618 -2.838 1.00 85.56 94 LEU A CA 1
ATOM 724 C C . LEU A 1 94 ? 0.917 -5.011 -3.399 1.00 85.56 94 LEU A C 1
ATOM 726 O O . LEU A 1 94 ? 1.916 -5.170 -4.099 1.00 85.56 94 LEU A O 1
ATOM 730 N N . ALA A 1 95 ? 0.046 -5.995 -3.170 1.00 83.19 95 ALA A N 1
ATOM 731 C CA . ALA A 1 95 ? 0.212 -7.349 -3.691 1.00 83.19 95 ALA A CA 1
ATOM 732 C C . ALA A 1 95 ? 0.259 -7.372 -5.228 1.00 83.19 95 ALA A C 1
ATOM 734 O O . ALA A 1 95 ? 1.124 -8.031 -5.805 1.00 83.19 95 ALA A O 1
ATOM 735 N N . GLN A 1 96 ? -0.603 -6.592 -5.888 1.00 81.31 96 GLN A N 1
ATOM 736 C CA . GLN A 1 96 ? -0.620 -6.461 -7.348 1.00 81.31 96 GLN A CA 1
ATOM 737 C C . GLN A 1 96 ? 0.643 -5.779 -7.894 1.00 81.31 96 GLN A C 1
ATOM 739 O O . GLN A 1 96 ? 1.200 -6.232 -8.897 1.00 81.31 96 GLN A O 1
ATOM 744 N N . SER A 1 97 ? 1.143 -4.737 -7.219 1.00 74.19 97 SER A N 1
ATOM 745 C CA . SER A 1 97 ? 2.397 -4.073 -7.609 1.00 74.19 97 SER A CA 1
ATOM 746 C C . SER A 1 97 ? 3.632 -4.971 -7.428 1.00 74.19 97 SER A C 1
ATOM 748 O O . SER A 1 97 ? 4.535 -4.962 -8.263 1.00 74.19 97 SER A O 1
ATOM 750 N N . ASN A 1 98 ? 3.648 -5.825 -6.397 1.00 65.75 98 ASN A N 1
ATOM 751 C CA . ASN A 1 98 ? 4.766 -6.730 -6.115 1.00 65.75 98 ASN A CA 1
ATOM 7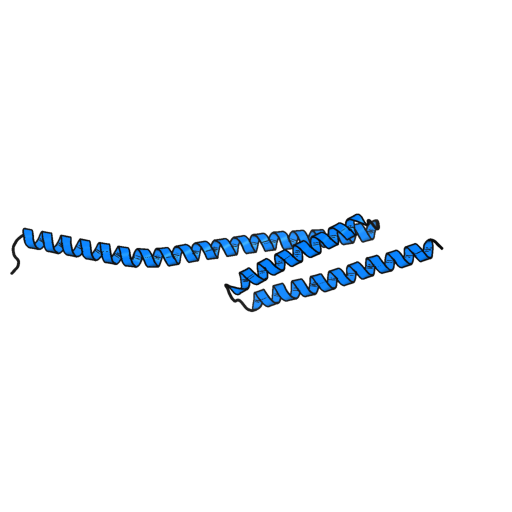52 C C . ASN A 1 98 ? 4.860 -7.917 -7.082 1.00 65.75 98 ASN A C 1
ATOM 754 O O . ASN A 1 98 ? 5.951 -8.442 -7.312 1.00 65.75 98 ASN A O 1
ATOM 758 N N . SER A 1 99 ? 3.749 -8.344 -7.693 1.00 57.44 99 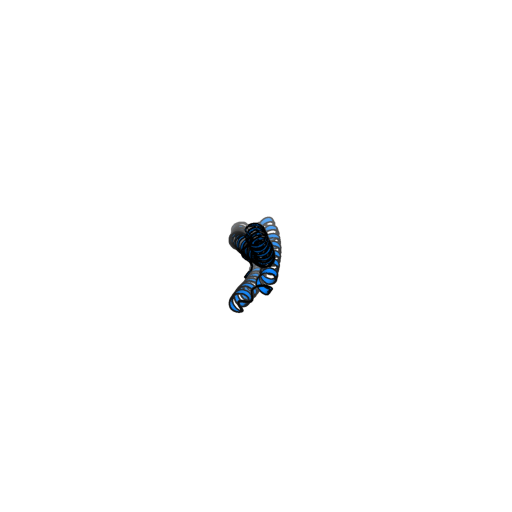SER A N 1
ATOM 759 C CA . SER A 1 99 ? 3.768 -9.413 -8.705 1.00 57.44 99 SER A CA 1
ATOM 760 C C . SER A 1 99 ? 4.623 -9.085 -9.936 1.00 57.44 99 SER A C 1
ATOM 762 O O . SER A 1 99 ? 5.124 -10.009 -10.578 1.00 57.44 99 SER A O 1
ATOM 764 N N . ALA A 1 100 ? 4.842 -7.803 -10.249 1.00 52.72 100 ALA A N 1
ATOM 765 C CA . ALA A 1 100 ? 5.675 -7.382 -11.377 1.00 52.72 100 ALA A CA 1
ATOM 766 C C . ALA A 1 100 ? 7.189 -7.535 -11.111 1.00 52.72 100 ALA A C 1
ATOM 768 O O . ALA A 1 100 ? 7.968 -7.700 -12.050 1.00 52.72 100 ALA A O 1
ATOM 769 N N . TYR A 1 101 ? 7.608 -7.566 -9.840 1.00 53.25 101 TYR A N 1
ATOM 770 C CA . TYR A 1 101 ? 9.013 -7.534 -9.417 1.00 53.25 101 TYR A CA 1
ATOM 771 C C . TYR A 1 101 ? 9.270 -8.630 -8.382 1.00 53.25 101 TYR A C 1
ATOM 773 O O . TYR A 1 101 ? 9.536 -8.378 -7.213 1.00 53.25 101 TYR A O 1
ATOM 781 N N . SER A 1 102 ? 9.112 -9.880 -8.814 1.00 49.44 102 SER A N 1
ATOM 782 C CA . SER A 1 102 ? 9.082 -11.066 -7.953 1.00 49.44 102 SER A CA 1
ATOM 783 C C . SER A 1 102 ? 10.286 -11.185 -7.006 1.00 49.44 102 SER A C 1
ATOM 785 O O . SER A 1 102 ? 11.318 -11.752 -7.362 1.00 49.44 102 SER A O 1
ATOM 787 N N . ASN A 1 103 ? 10.098 -10.764 -5.756 1.00 56.56 103 ASN A N 1
ATOM 788 C CA . ASN A 1 103 ? 10.796 -11.307 -4.600 1.00 56.56 103 ASN A CA 1
ATOM 789 C C . ASN A 1 103 ? 9.762 -12.098 -3.788 1.00 56.56 103 ASN A C 1
ATOM 791 O O . ASN A 1 103 ? 8.853 -11.539 -3.179 1.00 56.56 103 ASN A O 1
ATOM 795 N N . THR A 1 104 ? 9.867 -13.429 -3.794 1.00 55.53 104 THR A N 1
ATOM 796 C CA . THR A 1 104 ? 8.938 -14.351 -3.105 1.00 55.53 104 THR A CA 1
ATOM 797 C C . THR A 1 104 ? 8.766 -14.049 -1.613 1.00 55.53 104 THR A C 1
ATOM 799 O O . THR A 1 104 ? 7.773 -14.448 -1.008 1.00 55.53 104 THR A O 1
ATOM 802 N N . GLN A 1 105 ? 9.725 -13.340 -1.020 1.00 58.69 105 GLN A N 1
ATOM 803 C CA . GLN A 1 105 ? 9.720 -12.953 0.383 1.00 58.69 105 GLN A CA 1
ATOM 804 C C . GLN A 1 105 ? 8.676 -11.869 0.700 1.00 58.69 105 GLN A C 1
ATOM 806 O O . GLN A 1 105 ? 8.017 -11.966 1.736 1.00 58.69 105 GLN A O 1
ATOM 811 N N . ASP A 1 106 ? 8.455 -10.904 -0.198 1.00 63.16 106 ASP A N 1
ATOM 812 C CA . ASP A 1 106 ? 7.551 -9.775 0.061 1.00 63.16 106 ASP A CA 1
ATOM 813 C C . ASP A 1 106 ? 6.076 -10.184 -0.046 1.00 63.16 106 ASP A C 1
ATOM 815 O O . ASP A 1 106 ? 5.251 -9.779 0.775 1.00 63.16 106 ASP A O 1
ATOM 819 N N . ASN A 1 107 ? 5.750 -11.106 -0.958 1.00 67.69 107 ASN A N 1
ATOM 820 C CA . ASN A 1 107 ? 4.415 -11.712 -1.028 1.00 67.69 107 ASN A CA 1
ATOM 821 C C . ASN A 1 107 ? 4.058 -12.472 0.261 1.00 67.69 107 ASN A C 1
ATOM 823 O O . ASN A 1 107 ? 2.917 -12.424 0.722 1.00 67.69 107 ASN A O 1
ATOM 827 N N . GLY A 1 108 ? 5.040 -13.124 0.894 1.00 78.31 108 GLY A N 1
ATOM 828 C CA . GLY A 1 108 ? 4.849 -13.784 2.186 1.00 78.31 108 GLY A CA 1
ATOM 829 C C . GLY A 1 108 ? 4.661 -12.810 3.356 1.00 78.31 108 GLY A C 1
ATOM 830 O O . GLY A 1 108 ? 4.078 -13.178 4.375 1.00 78.31 108 GLY A O 1
ATOM 831 N N . VAL A 1 109 ? 5.146 -11.570 3.255 1.00 82.50 109 VAL A N 1
ATOM 832 C CA . VAL A 1 109 ? 4.890 -10.529 4.266 1.00 82.50 109 VAL A CA 1
ATOM 833 C C . VAL A 1 109 ? 3.463 -10.007 4.132 1.00 82.50 109 VAL A C 1
ATOM 835 O O . VAL A 1 109 ? 2.739 -10.012 5.123 1.00 82.50 109 VAL A O 1
ATOM 838 N N . LEU A 1 110 ? 3.035 -9.642 2.921 1.00 84.75 110 LEU A N 1
ATOM 839 C CA . LEU A 1 110 ? 1.684 -9.123 2.674 1.00 84.75 110 LEU A CA 1
ATOM 840 C C . LEU A 1 110 ? 0.598 -10.142 3.051 1.00 84.75 110 LEU A C 1
ATOM 842 O O . LEU A 1 110 ? -0.364 -9.791 3.731 1.00 84.75 110 LEU A O 1
ATOM 846 N N . ALA A 1 111 ? 0.795 -11.420 2.710 1.00 85.12 111 ALA A N 1
ATOM 847 C CA . ALA A 1 111 ? -0.125 -12.491 3.096 1.00 85.12 111 ALA A CA 1
ATOM 848 C C . ALA A 1 111 ? -0.263 -12.626 4.625 1.00 85.12 111 ALA A C 1
ATOM 850 O O . ALA A 1 111 ? -1.374 -12.734 5.139 1.00 85.12 111 ALA A O 1
ATOM 851 N N . ARG A 1 112 ? 0.854 -12.549 5.363 1.00 87.88 112 ARG A N 1
ATOM 852 C CA . ARG A 1 112 ? 0.838 -12.574 6.836 1.00 87.88 112 ARG A CA 1
ATOM 853 C C . ARG A 1 112 ? 0.176 -11.334 7.436 1.00 87.88 112 ARG A C 1
ATOM 855 O O . ARG A 1 112 ? -0.470 -11.441 8.473 1.00 87.88 112 ARG A O 1
ATOM 862 N N . MET A 1 113 ? 0.320 -10.164 6.807 1.00 89.38 113 MET A N 1
ATOM 863 C CA . MET A 1 113 ? -0.368 -8.948 7.255 1.00 89.38 113 MET A CA 1
ATOM 864 C C . MET A 1 113 ? -1.885 -9.082 7.113 1.00 89.38 113 MET A C 1
ATOM 866 O O . MET A 1 113 ? -2.592 -8.763 8.066 1.00 89.38 113 MET A O 1
ATOM 870 N N . ASN A 1 114 ? -2.373 -9.612 5.988 1.00 89.44 114 ASN A N 1
ATOM 871 C CA . ASN A 1 114 ? -3.799 -9.900 5.802 1.00 89.44 114 ASN A CA 1
ATOM 872 C C . ASN A 1 114 ? -4.317 -10.894 6.852 1.00 89.44 114 ASN A C 1
ATOM 874 O O . ASN A 1 114 ? -5.286 -10.599 7.547 1.00 89.44 114 ASN A O 1
ATOM 878 N N . GLU A 1 115 ? -3.616 -12.012 7.062 1.00 91.31 115 GLU A N 1
ATOM 879 C CA . GLU A 1 115 ? -3.995 -13.002 8.082 1.00 91.31 115 GLU A CA 1
ATOM 880 C C . GLU A 1 115 ? -4.060 -12.386 9.493 1.00 91.31 115 GLU A C 1
ATOM 882 O O . GLU A 1 115 ? -4.987 -12.643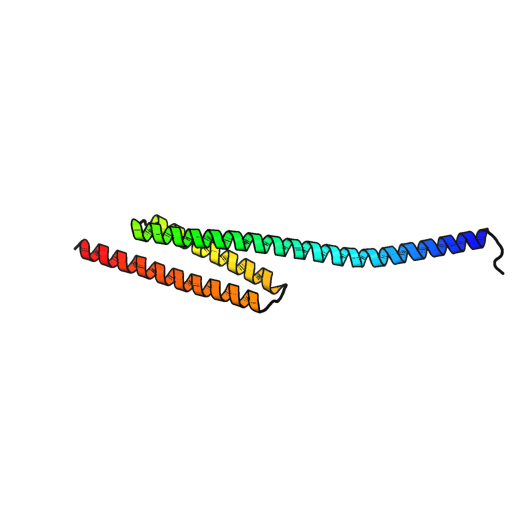 10.265 1.00 91.31 115 GLU A O 1
ATOM 887 N N . HIS A 1 116 ? -3.095 -11.530 9.843 1.00 91.50 116 HIS A N 1
ATOM 888 C CA . HIS A 1 116 ? -3.104 -10.824 11.122 1.00 91.50 116 HIS A CA 1
ATOM 889 C C . HIS A 1 116 ? -4.254 -9.823 11.250 1.00 91.50 116 HIS A C 1
ATOM 891 O O . HIS A 1 116 ? -4.807 -9.692 12.343 1.00 91.50 116 HIS A O 1
ATOM 897 N N . LEU A 1 117 ? -4.634 -9.130 10.176 1.00 92.88 117 LEU A N 1
ATOM 898 C CA . LEU A 1 117 ? -5.762 -8.198 10.187 1.00 92.88 117 LEU A CA 1
ATOM 899 C C . LEU A 1 117 ? -7.097 -8.916 10.365 1.00 92.88 117 LEU A C 1
ATOM 901 O O . LEU A 1 117 ? -7.904 -8.475 11.186 1.00 92.88 117 LEU A O 1
ATOM 905 N N . ASP A 1 118 ? -7.288 -10.050 9.695 1.00 92.94 118 ASP A N 1
ATOM 906 C CA . ASP A 1 118 ? -8.481 -10.885 9.847 1.00 92.94 118 ASP A CA 1
ATOM 907 C C . ASP A 1 118 ? -8.612 -11.406 11.281 1.00 92.94 118 ASP A C 1
ATOM 909 O O . ASP A 1 118 ? -9.655 -11.261 11.930 1.00 92.94 118 ASP A O 1
ATOM 913 N N . ALA A 1 119 ? -7.518 -11.943 11.830 1.00 93.12 119 ALA A N 1
ATOM 914 C CA . ALA A 1 119 ? -7.476 -12.377 13.222 1.00 93.12 119 ALA A CA 1
ATOM 915 C C . ALA A 1 119 ? -7.761 -11.211 14.185 1.00 93.12 119 ALA A C 1
ATOM 917 O O . ALA A 1 119 ? -8.492 -11.363 15.168 1.00 93.12 119 ALA A O 1
ATOM 918 N N . TYR A 1 120 ? -7.220 -10.024 13.904 1.00 93.12 120 TYR A N 1
ATOM 919 C CA . TYR A 1 120 ? -7.435 -8.835 14.723 1.00 93.12 120 TYR A CA 1
ATOM 920 C C . TYR A 1 120 ? -8.887 -8.350 14.678 1.00 93.12 120 TYR A C 1
ATOM 922 O O . TYR A 1 120 ? -9.458 -8.017 15.720 1.00 93.12 120 TYR A O 1
ATOM 930 N N . GLN A 1 121 ? -9.513 -8.364 13.500 1.00 93.81 121 GLN A N 1
ATOM 931 C CA . GLN A 1 121 ? -10.925 -8.042 13.324 1.00 93.81 121 GLN A CA 1
ATOM 932 C C . GLN A 1 121 ? -11.813 -8.998 14.123 1.00 93.81 121 GLN A C 1
ATOM 934 O O . GLN A 1 121 ? -12.705 -8.549 14.848 1.00 93.81 121 GLN A O 1
ATOM 939 N N . LEU A 1 122 ? -11.548 -10.304 14.024 1.00 95.12 122 LEU A N 1
ATOM 940 C CA . LEU A 1 122 ? -12.287 -11.327 14.754 1.00 95.12 122 LEU A CA 1
ATOM 941 C C . LEU A 1 122 ? -12.170 -11.121 16.269 1.00 95.12 122 LEU A C 1
ATOM 943 O O . LEU A 1 122 ? -13.183 -11.108 16.971 1.00 95.12 122 LEU A O 1
ATOM 947 N N . ASN A 1 123 ? -10.954 -10.889 16.765 1.00 94.56 123 ASN A N 1
ATOM 948 C CA . ASN A 1 123 ? -10.704 -10.628 18.182 1.00 94.56 123 ASN A CA 1
ATOM 949 C C . ASN A 1 123 ? -11.439 -9.372 18.664 1.00 94.56 123 ASN A C 1
ATOM 951 O O . ASN A 1 123 ? -12.071 -9.382 19.721 1.00 94.56 123 ASN A O 1
ATOM 955 N N . PHE A 1 124 ? -11.407 -8.285 17.889 1.00 94.44 124 PHE A N 1
ATOM 956 C CA . PHE A 1 124 ? -12.119 -7.066 18.260 1.00 94.44 124 PHE A CA 1
ATOM 957 C C . PHE A 1 124 ? -13.636 -7.276 18.289 1.00 94.44 124 PHE A C 1
ATOM 959 O O . PHE A 1 124 ? -14.299 -6.829 19.226 1.00 94.44 124 PHE A O 1
ATOM 966 N N . LYS A 1 125 ? -14.185 -8.017 17.322 1.00 94.50 125 LYS A N 1
ATOM 967 C CA . LYS A 1 125 ? -15.604 -8.384 17.311 1.00 94.50 125 LYS A CA 1
ATOM 968 C C . LYS A 1 125 ? -16.001 -9.165 18.566 1.00 94.50 125 LYS A C 1
ATOM 970 O O . LYS A 1 125 ? -17.009 -8.832 19.179 1.00 94.50 125 LYS A O 1
ATOM 975 N N . GLN A 1 126 ? -15.194 -10.135 18.995 1.00 94.38 126 GLN A N 1
ATOM 976 C CA . GLN A 1 126 ? -15.448 -10.874 20.238 1.00 94.38 126 GLN A CA 1
ATOM 977 C C . GLN A 1 126 ? -15.475 -9.952 21.465 1.00 94.38 126 GLN A C 1
ATOM 979 O O . GLN A 1 126 ? -16.340 -10.103 22.325 1.00 94.38 126 GLN A O 1
ATOM 984 N N . VAL A 1 127 ? -14.574 -8.966 21.538 1.00 93.06 127 VAL A N 1
ATOM 985 C CA . VAL A 1 127 ? -14.552 -7.974 22.629 1.00 93.06 127 VAL A CA 1
ATOM 986 C C . VAL A 1 127 ? -15.818 -7.112 22.632 1.00 93.06 127 VAL A C 1
ATOM 988 O O . VAL A 1 127 ? -16.370 -6.838 23.700 1.00 93.06 127 VAL A O 1
ATOM 991 N N . VAL A 1 128 ? -16.289 -6.691 21.456 1.00 93.25 128 VAL A N 1
ATOM 992 C CA . VAL A 1 128 ? -17.547 -5.944 21.309 1.00 93.25 128 VAL A CA 1
ATOM 993 C C . VAL A 1 128 ? -18.735 -6.793 21.769 1.00 93.25 128 VAL A C 1
ATOM 995 O O . VAL A 1 128 ? -19.513 -6.344 22.612 1.00 93.25 128 VAL A O 1
ATOM 998 N N . ASP A 1 129 ? -18.842 -8.025 21.267 1.00 93.50 129 ASP A N 1
ATOM 999 C CA . ASP A 1 129 ? -19.959 -8.931 21.549 1.00 93.50 129 ASP A CA 1
ATOM 1000 C C . ASP A 1 129 ? -20.011 -9.309 23.046 1.00 93.50 129 ASP A C 1
ATOM 1002 O O . ASP A 1 129 ? -21.070 -9.244 23.672 1.00 93.50 129 ASP A O 1
ATOM 1006 N N . ALA A 1 130 ? -18.864 -9.623 23.662 1.00 92.06 130 ALA A N 1
ATOM 1007 C CA . ALA A 1 130 ? -18.775 -9.955 25.087 1.00 92.06 130 ALA A CA 1
ATOM 1008 C C . ALA A 1 130 ? -19.174 -8.778 25.992 1.00 92.06 130 ALA A C 1
ATOM 1010 O O . ALA A 1 130 ? -19.819 -8.964 27.027 1.00 92.06 130 ALA A O 1
ATOM 1011 N N . ARG A 1 131 ? -18.819 -7.548 25.603 1.00 89.94 131 ARG A N 1
ATOM 1012 C CA . ARG A 1 131 ? -19.230 -6.352 26.342 1.00 89.94 131 ARG A CA 1
ATOM 1013 C C . ARG A 1 131 ? -20.732 -6.112 26.231 1.00 89.94 131 ARG A C 1
ATOM 1015 O O . ARG A 1 131 ? -21.357 -5.854 27.251 1.00 89.94 131 ARG A O 1
ATOM 1022 N N . ALA A 1 132 ? -21.304 -6.261 25.037 1.00 89.56 132 ALA A N 1
ATOM 1023 C CA . ALA A 1 132 ? -22.746 -6.136 24.834 1.00 89.56 132 ALA A CA 1
ATOM 1024 C C . ALA A 1 132 ? -23.536 -7.146 25.686 1.00 89.56 132 ALA A C 1
ATOM 1026 O O . ALA A 1 132 ? -24.526 -6.781 26.313 1.00 89.56 132 ALA A O 1
ATOM 1027 N N . GLN A 1 133 ? -23.066 -8.396 25.780 1.00 91.00 133 GLN A N 1
ATOM 1028 C CA . GLN A 1 133 ? -23.667 -9.401 26.665 1.00 91.00 133 GLN A CA 1
ATOM 1029 C C . GLN A 1 133 ? -23.616 -8.980 28.135 1.00 91.00 133 GLN A C 1
ATOM 1031 O O . GLN A 1 133 ? -24.621 -9.068 28.833 1.00 91.00 133 GLN A O 1
ATOM 1036 N N . ARG A 1 134 ? -22.465 -8.489 28.607 1.00 90.12 134 ARG A N 1
ATOM 1037 C CA . ARG A 1 134 ? -22.326 -8.007 29.986 1.00 90.12 134 ARG A CA 1
ATOM 1038 C C . ARG A 1 134 ? -23.256 -6.829 30.275 1.00 90.12 134 ARG A C 1
ATOM 1040 O O . ARG A 1 134 ? -23.871 -6.799 31.332 1.00 90.12 134 ARG A O 1
ATOM 1047 N N . ASP A 1 135 ? -23.351 -5.872 29.360 1.00 88.12 135 ASP A N 1
ATOM 1048 C CA . ASP A 1 135 ? -24.185 -4.687 29.556 1.00 88.12 135 ASP A CA 1
ATOM 1049 C C . ASP A 1 135 ? -25.686 -5.067 29.582 1.00 88.12 135 ASP A C 1
ATOM 1051 O O . ASP A 1 135 ? -26.442 -4.494 30.366 1.00 88.12 135 ASP A O 1
ATOM 1055 N N . ASN A 1 136 ? -26.102 -6.100 28.833 1.00 87.94 136 ASN A N 1
ATOM 1056 C CA . ASN A 1 136 ? -27.446 -6.686 28.939 1.00 87.94 136 ASN A CA 1
ATOM 1057 C C . ASN A 1 136 ? -27.690 -7.351 30.305 1.00 87.94 136 ASN A C 1
ATOM 1059 O O . ASN A 1 136 ? -28.715 -7.089 30.919 1.00 87.94 136 ASN A O 1
ATOM 1063 N N . LEU A 1 137 ? -26.740 -8.152 30.808 1.00 89.56 137 LEU A N 1
ATOM 1064 C CA . LEU A 1 137 ? -26.857 -8.837 32.108 1.00 89.56 137 LEU A CA 1
ATOM 1065 C C . LEU A 1 137 ? -26.914 -7.877 33.306 1.00 89.56 137 LEU A C 1
ATOM 1067 O O . LEU A 1 137 ? -27.441 -8.234 34.349 1.00 89.56 137 LEU A O 1
ATOM 1071 N N . VAL A 1 138 ? -26.321 -6.687 33.187 1.00 85.00 138 VAL A N 1
ATOM 1072 C CA . VAL A 1 138 ? -26.345 -5.650 34.238 1.00 85.00 138 VAL A CA 1
ATOM 1073 C C . VAL A 1 138 ? -27.619 -4.797 34.171 1.00 85.00 138 VAL A C 1
ATOM 1075 O O . VAL A 1 138 ? -27.939 -4.101 35.131 1.00 85.00 138 VAL A O 1
ATOM 1078 N N . SER A 1 139 ? -28.323 -4.822 33.037 1.00 72.44 139 SER A N 1
ATOM 1079 C CA . SER A 1 139 ? -29.557 -4.060 32.821 1.00 72.44 139 SER A CA 1
ATOM 1080 C C . SER A 1 139 ? -30.833 -4.852 33.156 1.00 72.44 139 SER A C 1
ATOM 1082 O O . SER A 1 139 ? -31.914 -4.265 33.114 1.00 72.44 139 SER A O 1
ATOM 1084 N N . GLU A 1 140 ? -30.710 -6.151 33.465 1.00 54.16 140 GLU A N 1
ATOM 1085 C CA . GLU A 1 140 ? -31.748 -6.998 34.087 1.00 54.16 140 GLU A CA 1
ATOM 1086 C C . GLU A 1 140 ? -31.744 -6.860 35.617 1.00 54.16 140 GLU A C 1
ATOM 1088 O O . GLU A 1 140 ? -32.856 -6.832 36.196 1.00 54.16 140 GLU A O 1
#

Sequence (140 aa):
MLSSIRIQLVTVLLALIVLILFQSFIAHENQAVLNRGVETATEAVNAVGIVKELERDVVDLQRNVLIFKENASPSAITRFSRLMASISDKLDVLAQSNSAYSNTQDNGVLARMNEHLDAYQLNFKQVVDARAQRDNLVSE

Radius of gyration: 30.89 Å; chains: 1; bounding box: 76×31×90 Å

Secondary structure (DSSP, 8-state):
----HHHHHHHHHHHHHHHHHHHHHHHHHHHHHHHHHHHHHHHHHHHHHHHHHHHHHHHHHHHHHHHHHHH--HHHHHHHHHHHHHHHHHHHHHHHHHTTS--HHHHHHHHHHHHHHHHHHHHHHHHHHHHHHHHHHHH-

pLDDT: mean 86.67, std 10.92, range [49.34, 95.81]